Protein AF-A0ABD1BJR2-F1 (afdb_monomer_lite)

Secondary structure (DSSP, 8-state):
---EEEEEE--TT--EEEE-TTTTTTTSTT--EEEEEESEEEE--S---S-TT--EEEEES-EESSHHHHHHHHHT-TT--EEEEEEETTS---------TT--EEEEEEE-GGG-

Sequence (116 aa):
MLPTLDYDDYYFPNIGSLRFDQFCGRVFQTLVVLKLHGYILLKFADSPVCFLSLKSLHLNCVDFKNEESFATLLSACPVLEDLFLQRLCDVGHFLFSISVPSLQRLFLTMEQAYLC

InterPro domains:
  IPR013101 Phosphate response ubiquitin E3 ligase 1-like, LRR [PF07723] (53-78)
  IPR050232 F-box/LRR-repeat protein 13/AtMIF1-like [PTHR31900] (27-111)

pLDDT: mean 76.91, std 13.44, range [46.66, 96.44]

Radius of gyration: 13.63 Å; chains: 1; bounding box: 35×30×36 Å

Organism: NCBI:txid228776

Foldseek 3Di:
DQQEDAEEDADPPDAAEDEPAPPADPPQQRHAYYAYEYRHEYDYDDDAQRHANHAEYHAYQYDYPALVRVVVVLRNHQQHAYDHDEHEPVHDPHDHDRDHPNYNYYHYYYDYPVVD

Structure (mmCIF, N/CA/C/O backbone):
data_AF-A0ABD1BJR2-F1
#
_entry.id   AF-A0ABD1BJR2-F1
#
loop_
_atom_site.group_PDB
_atom_site.id
_atom_site.type_symbol
_atom_site.label_atom_id
_atom_site.label_alt_id
_atom_site.label_comp_id
_atom_site.label_asym_id
_atom_site.label_entity_id
_atom_site.label_seq_id
_atom_site.pdbx_PDB_ins_code
_atom_site.Cartn_x
_atom_site.Cartn_y
_atom_site.Cartn_z
_atom_site.occupancy
_atom_site.B_iso_or_equiv
_atom_site.auth_seq_id
_atom_site.auth_comp_id
_atom_site.auth_asym_id
_atom_site.auth_atom_id
_atom_site.pdbx_PDB_model_num
ATOM 1 N N . MET A 1 1 ? -18.332 -12.283 1.736 1.00 58.22 1 MET A N 1
ATOM 2 C CA . MET A 1 1 ? -17.258 -12.070 0.743 1.00 58.22 1 MET A CA 1
ATOM 3 C C . MET A 1 1 ? -16.631 -10.719 1.053 1.00 58.22 1 MET A C 1
ATOM 5 O O . MET A 1 1 ? -17.388 -9.773 1.230 1.00 58.22 1 MET A O 1
ATOM 9 N N . LEU A 1 2 ? -15.312 -10.643 1.257 1.00 73.75 2 LEU A N 1
ATOM 10 C CA . LEU A 1 2 ? -14.647 -9.367 1.553 1.00 73.75 2 LEU A CA 1
ATOM 11 C C . LEU A 1 2 ? -14.491 -8.556 0.257 1.00 73.75 2 LEU A C 1
ATOM 13 O O . LEU A 1 2 ? -14.168 -9.157 -0.772 1.00 73.75 2 LEU A O 1
ATOM 17 N N . PRO A 1 3 ? -14.690 -7.229 0.282 1.00 82.38 3 PRO A N 1
ATOM 18 C CA . PRO A 1 3 ? -14.449 -6.385 -0.881 1.00 82.38 3 PRO A CA 1
ATOM 19 C C . PRO A 1 3 ? -12.983 -6.493 -1.310 1.00 82.38 3 PRO A C 1
ATOM 21 O O . PRO A 1 3 ? -12.080 -6.096 -0.569 1.00 82.38 3 PRO A O 1
ATOM 24 N N . THR A 1 4 ? -12.766 -7.081 -2.485 1.00 85.81 4 THR A N 1
ATOM 25 C CA . THR A 1 4 ? -11.444 -7.380 -3.043 1.00 85.81 4 THR A CA 1
ATOM 26 C C . THR A 1 4 ? -11.362 -6.805 -4.446 1.00 85.81 4 THR A C 1
ATOM 28 O O . THR A 1 4 ? -12.292 -6.987 -5.232 1.00 85.81 4 THR A O 1
ATOM 31 N N . LEU A 1 5 ? -10.256 -6.131 -4.747 1.00 83.94 5 LEU A N 1
ATOM 32 C CA . LEU A 1 5 ? -9.903 -5.690 -6.089 1.00 83.94 5 LEU A CA 1
ATOM 33 C C . LEU A 1 5 ? -8.637 -6.439 -6.489 1.00 83.94 5 LEU A C 1
ATOM 35 O O . LEU A 1 5 ? -7.631 -6.350 -5.786 1.00 83.94 5 LEU A O 1
ATOM 39 N N . ASP A 1 6 ? -8.728 -7.178 -7.587 1.00 85.00 6 ASP A N 1
ATOM 40 C CA . ASP A 1 6 ? -7.628 -7.928 -8.184 1.00 85.00 6 ASP A CA 1
ATOM 41 C C . ASP A 1 6 ? -7.424 -7.378 -9.597 1.00 85.00 6 ASP A C 1
ATOM 43 O O . ASP A 1 6 ? -8.361 -7.392 -10.402 1.00 85.00 6 ASP A O 1
ATOM 47 N N . TYR A 1 7 ? -6.264 -6.777 -9.849 1.00 81.69 7 TYR A N 1
ATOM 48 C CA . TYR A 1 7 ? -5.929 -6.165 -11.131 1.00 81.69 7 TYR A CA 1
ATOM 49 C C . TYR A 1 7 ? -4.615 -6.744 -11.640 1.00 81.69 7 TYR A C 1
ATOM 51 O O . TYR A 1 7 ? -3.571 -6.571 -11.008 1.00 81.69 7 TYR A O 1
ATOM 59 N N . ASP A 1 8 ? -4.695 -7.371 -12.810 1.00 78.69 8 ASP A N 1
ATOM 60 C CA . ASP A 1 8 ? -3.593 -8.054 -13.473 1.00 78.69 8 ASP A CA 1
ATOM 61 C C . ASP A 1 8 ? -3.303 -7.378 -14.819 1.00 78.69 8 ASP A C 1
ATOM 63 O O . ASP A 1 8 ? -4.185 -7.289 -15.677 1.00 78.69 8 ASP A O 1
ATOM 67 N N . ASP A 1 9 ? -2.070 -6.914 -15.020 1.00 72.62 9 ASP A N 1
ATOM 68 C CA . ASP A 1 9 ? -1.640 -6.241 -16.251 1.00 72.62 9 ASP A CA 1
ATOM 69 C C . ASP A 1 9 ? -0.245 -6.701 -16.692 1.00 72.62 9 ASP A C 1
ATOM 71 O O . ASP A 1 9 ? 0.793 -6.135 -16.340 1.00 72.62 9 ASP A O 1
ATOM 75 N N . TYR A 1 10 ? -0.233 -7.785 -17.467 1.00 67.12 10 TYR A N 1
ATOM 76 C CA . TYR A 1 10 ? 0.974 -8.450 -17.968 1.00 67.12 10 TYR A CA 1
ATOM 77 C C . TYR A 1 10 ? 1.305 -8.094 -19.430 1.00 67.12 10 TYR A C 1
ATOM 79 O O . TYR A 1 10 ? 2.133 -8.756 -20.058 1.00 67.12 10 TYR A O 1
ATOM 87 N N . TYR A 1 11 ? 0.664 -7.075 -20.013 1.00 59.34 11 TYR A N 1
ATOM 88 C CA . TYR A 1 11 ? 0.844 -6.748 -21.430 1.00 59.34 11 TYR A CA 1
ATOM 89 C C . TYR A 1 11 ? 2.131 -5.947 -21.695 1.00 59.34 11 TYR A C 1
ATOM 91 O O . TYR A 1 11 ? 2.130 -4.721 -21.799 1.00 59.34 11 TYR A O 1
ATOM 99 N N . PHE A 1 12 ? 3.241 -6.656 -21.910 1.00 48.22 12 PHE A N 1
ATOM 100 C CA . PHE A 1 12 ? 4.451 -6.084 -22.514 1.00 48.22 12 PHE A CA 1
ATOM 101 C C . PHE A 1 12 ? 4.161 -5.510 -23.918 1.00 48.22 12 PHE A C 1
ATOM 103 O O . PHE A 1 12 ? 3.457 -6.157 -24.697 1.00 48.22 12 PHE A O 1
ATOM 110 N N . PRO A 1 13 ? 4.710 -4.341 -24.310 1.00 55.31 13 PRO A N 1
ATOM 111 C CA . PRO A 1 13 ? 5.670 -3.483 -23.608 1.00 55.31 13 PRO A CA 1
ATOM 112 C C . PRO A 1 13 ? 5.013 -2.293 -22.883 1.00 55.31 13 PRO A C 1
ATOM 114 O O . PRO A 1 13 ? 5.692 -1.325 -22.536 1.00 55.31 13 PRO A O 1
ATOM 117 N N . ASN A 1 14 ? 3.691 -2.305 -22.712 1.00 56.66 14 ASN A N 1
ATOM 118 C CA . ASN A 1 14 ? 2.974 -1.147 -22.204 1.00 56.66 14 ASN A CA 1
ATOM 119 C C . ASN A 1 14 ? 2.924 -1.212 -20.683 1.00 56.66 14 ASN A C 1
ATOM 121 O O . ASN A 1 14 ? 2.177 -1.994 -20.111 1.00 56.66 14 ASN A O 1
ATOM 125 N N . ILE A 1 15 ? 3.699 -0.349 -20.028 1.00 63.22 15 ILE A N 1
ATOM 126 C CA . ILE A 1 15 ? 3.538 -0.118 -18.594 1.00 63.22 15 ILE A CA 1
ATOM 127 C C . ILE A 1 15 ? 2.145 0.488 -18.383 1.00 63.22 15 ILE A C 1
ATOM 129 O O . ILE A 1 15 ? 1.900 1.646 -18.749 1.00 63.22 15 ILE A O 1
ATOM 133 N N . GLY A 1 16 ? 1.229 -0.290 -17.807 1.00 65.31 16 GLY A N 1
ATOM 134 C CA . GLY A 1 16 ? -0.086 0.191 -17.403 1.00 65.31 16 GLY A CA 1
ATOM 135 C C . GLY A 1 16 ? 0.073 1.316 -16.383 1.00 65.31 16 GLY A C 1
ATOM 136 O O . GLY A 1 16 ? 0.925 1.253 -15.501 1.00 65.31 16 GLY A O 1
ATOM 137 N N . SER A 1 17 ? -0.709 2.391 -16.484 1.00 71.50 17 SER A N 1
ATOM 138 C CA . SER A 1 17 ? -0.668 3.471 -15.490 1.00 71.50 17 SER A CA 1
ATOM 139 C C . SER A 1 17 ? -2.001 3.555 -14.770 1.00 71.50 17 SER A C 1
ATOM 141 O O . SER A 1 17 ? -2.990 4.018 -15.339 1.00 71.50 17 SER A O 1
ATOM 143 N N . LEU A 1 18 ? -2.009 3.148 -13.502 1.00 72.69 18 LEU A N 1
ATOM 144 C CA . LEU A 1 18 ? -3.157 3.332 -12.624 1.00 72.69 18 LEU A CA 1
ATOM 145 C C . LEU A 1 18 ? -3.020 4.663 -11.890 1.00 72.69 18 LEU A C 1
ATOM 147 O O . LEU A 1 18 ? -2.016 4.928 -11.219 1.00 72.69 18 LEU A O 1
ATOM 151 N N . ARG A 1 19 ? -4.049 5.504 -12.019 1.00 69.75 19 ARG A N 1
ATOM 152 C CA . ARG A 1 19 ? -4.186 6.719 -11.219 1.00 69.75 19 ARG A CA 1
ATOM 153 C C . ARG A 1 19 ? -5.318 6.546 -10.224 1.00 69.75 19 ARG A C 1
ATOM 155 O O . ARG A 1 19 ? -6.446 6.240 -10.602 1.00 69.75 19 ARG A O 1
ATOM 162 N N . PHE A 1 20 ? -5.004 6.780 -8.957 1.00 66.88 20 PHE A N 1
ATOM 163 C CA . PHE A 1 20 ? -5.986 6.787 -7.871 1.00 66.88 20 PHE A CA 1
ATOM 164 C C . PHE A 1 20 ? -6.509 8.202 -7.556 1.00 66.88 20 PHE A C 1
ATOM 166 O O . PHE A 1 20 ? -7.322 8.377 -6.651 1.00 66.88 20 PHE A O 1
ATOM 173 N N . ASP A 1 21 ? -6.078 9.196 -8.339 1.00 61.12 21 ASP A N 1
ATOM 174 C CA . ASP A 1 21 ? -6.381 10.627 -8.212 1.00 61.12 21 ASP A CA 1
ATOM 175 C C . ASP A 1 21 ? -7.876 10.972 -8.351 1.00 61.12 21 ASP A C 1
ATOM 177 O O . ASP A 1 21 ? -8.347 11.911 -7.718 1.00 61.12 21 ASP A O 1
ATOM 181 N N . GLN A 1 22 ? -8.642 10.209 -9.136 1.00 55.88 22 GLN A N 1
ATOM 182 C CA . GLN A 1 22 ? -10.044 10.538 -9.450 1.00 55.88 22 GLN A CA 1
ATOM 183 C C . GLN A 1 22 ? -11.094 9.792 -8.617 1.00 55.88 22 GLN A C 1
ATOM 185 O O . GLN A 1 22 ? -12.270 10.150 -8.649 1.00 55.88 22 GLN A O 1
ATOM 190 N N . PHE A 1 23 ? -10.698 8.767 -7.860 1.00 55.69 23 PHE A N 1
ATOM 191 C CA . PHE A 1 23 ? -11.639 7.842 -7.205 1.00 55.69 23 PHE A CA 1
ATOM 192 C C . PHE A 1 23 ? -11.521 7.814 -5.675 1.00 55.69 23 PHE A C 1
ATOM 194 O O . PHE A 1 23 ? -12.232 7.062 -4.995 1.00 55.69 23 PHE A O 1
ATOM 201 N N . CYS A 1 24 ? -10.634 8.640 -5.122 1.00 56.16 24 CYS A N 1
ATOM 202 C CA . CYS A 1 24 ? -10.373 8.689 -3.694 1.00 56.16 24 CYS A CA 1
ATOM 203 C C . CYS A 1 24 ? -11.574 9.284 -2.931 1.00 56.16 24 CYS A C 1
ATOM 205 O O . CYS A 1 24 ? -12.038 10.383 -3.226 1.00 56.16 24 CYS A O 1
ATOM 207 N N . GLY A 1 25 ? -12.101 8.531 -1.956 1.00 56.69 25 GLY A N 1
ATOM 208 C CA . GLY A 1 25 ? -13.097 9.017 -0.990 1.00 56.69 25 GLY A CA 1
ATOM 209 C C . GLY A 1 25 ? -14.479 8.353 -1.016 1.00 56.69 25 GLY A C 1
ATOM 210 O O . GLY A 1 25 ? -15.227 8.534 -0.064 1.00 56.69 25 GLY A O 1
ATOM 211 N N . ARG A 1 26 ? -14.844 7.558 -2.034 1.00 60.72 26 ARG A N 1
ATOM 212 C CA . ARG A 1 26 ? -16.120 6.794 -2.021 1.00 60.72 26 ARG A CA 1
ATOM 213 C C . ARG A 1 26 ? -16.003 5.342 -2.467 1.00 60.72 26 ARG A C 1
ATOM 215 O O . ARG A 1 26 ? -16.692 4.494 -1.917 1.00 60.72 26 ARG A O 1
ATOM 222 N N . VAL A 1 27 ? -15.142 5.049 -3.440 1.00 65.00 27 VAL A N 1
ATOM 223 C CA . VAL A 1 27 ? -15.089 3.714 -4.061 1.00 65.00 27 VAL A CA 1
ATOM 224 C C . VAL A 1 27 ? -14.263 2.734 -3.226 1.00 65.00 27 VAL A C 1
ATOM 226 O O . VAL A 1 27 ? -14.667 1.593 -3.035 1.00 65.00 27 VAL A O 1
ATOM 229 N N . PHE A 1 28 ? -13.139 3.189 -2.667 1.00 74.12 28 PHE A N 1
ATOM 230 C CA . PHE A 1 28 ? -12.175 2.312 -1.991 1.00 74.12 28 PHE A CA 1
ATOM 231 C C . PHE A 1 28 ? -12.281 2.296 -0.462 1.00 74.12 28 PHE A C 1
ATOM 233 O O . PHE A 1 28 ? -11.534 1.579 0.197 1.00 74.12 28 PHE A O 1
ATOM 240 N N . GLN A 1 29 ? -13.242 3.023 0.119 1.00 76.88 29 GLN A N 1
ATOM 241 C CA . GLN A 1 29 ? -13.415 3.077 1.577 1.00 76.88 29 GLN A CA 1
ATOM 242 C C . GLN A 1 29 ? -13.758 1.719 2.188 1.00 76.88 29 GLN A C 1
ATOM 244 O O . GLN A 1 29 ? -13.402 1.461 3.333 1.00 76.88 29 GLN A O 1
ATOM 249 N N . THR A 1 30 ? -14.456 0.865 1.440 1.00 85.44 30 THR A N 1
ATOM 250 C CA . THR A 1 30 ? -14.859 -0.476 1.879 1.00 85.44 30 THR A CA 1
ATOM 251 C C . THR A 1 30 ? -13.901 -1.559 1.399 1.00 85.44 30 THR A C 1
ATOM 253 O O . THR A 1 30 ? -14.067 -2.711 1.787 1.00 85.44 30 THR A O 1
ATOM 256 N N . LEU A 1 31 ? -12.912 -1.214 0.567 1.00 88.31 31 LEU A N 1
ATOM 257 C CA . LEU A 1 31 ? -11.960 -2.174 0.028 1.00 88.31 31 LEU A CA 1
ATOM 258 C C . LEU A 1 31 ? -11.096 -2.724 1.164 1.00 88.31 31 LEU A C 1
ATOM 260 O O . LEU A 1 31 ? -10.457 -1.956 1.879 1.00 88.31 31 LEU A O 1
ATOM 264 N N . VAL A 1 32 ? -11.087 -4.047 1.326 1.00 92.88 32 VAL A N 1
ATOM 265 C CA . VAL A 1 32 ? -10.338 -4.724 2.398 1.00 92.88 32 VAL A CA 1
ATOM 266 C C . VAL A 1 32 ? -9.054 -5.343 1.863 1.00 92.88 32 VAL A C 1
ATOM 268 O O . VAL A 1 32 ? -8.040 -5.349 2.562 1.00 92.88 32 VAL A O 1
ATOM 271 N N . VAL A 1 33 ? -9.091 -5.837 0.625 1.00 93.19 33 VAL A N 1
ATOM 272 C CA . VAL A 1 33 ? -7.954 -6.482 -0.034 1.00 93.19 33 VAL A CA 1
ATOM 273 C C . VAL A 1 33 ? -7.717 -5.830 -1.393 1.00 93.19 33 VAL A C 1
ATOM 275 O O . VAL A 1 33 ? -8.632 -5.752 -2.215 1.00 93.19 33 VAL A O 1
ATOM 278 N N . LEU A 1 34 ? -6.486 -5.386 -1.630 1.00 90.44 34 LEU A N 1
ATOM 279 C CA . LEU A 1 34 ? -6.034 -4.844 -2.907 1.00 90.44 34 LEU A CA 1
ATOM 280 C C . LEU A 1 34 ? -4.872 -5.693 -3.398 1.00 90.44 34 LEU A C 1
ATOM 282 O O . LEU A 1 34 ? -3.855 -5.809 -2.712 1.00 90.44 34 LEU A O 1
ATOM 286 N N . LYS A 1 35 ? -5.028 -6.260 -4.588 1.00 91.25 35 LYS A N 1
ATOM 287 C CA . LYS A 1 35 ? -3.973 -6.993 -5.267 1.00 91.25 35 LYS A CA 1
ATOM 288 C C . LYS A 1 35 ? -3.729 -6.381 -6.633 1.00 91.25 35 LYS A C 1
ATOM 290 O O . LYS A 1 35 ? -4.662 -6.187 -7.409 1.00 91.25 35 LYS A O 1
ATOM 295 N N . LEU A 1 36 ? -2.477 -6.029 -6.873 1.00 87.19 36 LEU A N 1
ATOM 296 C CA . LEU A 1 36 ? -2.001 -5.479 -8.127 1.00 87.19 36 LEU A CA 1
ATOM 297 C C . LEU A 1 36 ? -0.854 -6.361 -8.603 1.00 87.19 36 LEU A C 1
ATOM 299 O O . LEU A 1 36 ? 0.148 -6.496 -7.891 1.00 87.19 36 LEU A O 1
ATOM 303 N N . HIS A 1 37 ? -0.996 -6.934 -9.791 1.00 85.56 37 HIS A N 1
ATOM 304 C CA . HIS A 1 37 ? 0.028 -7.767 -10.398 1.00 85.56 37 HIS A CA 1
ATOM 305 C C . HIS A 1 37 ? 0.345 -7.285 -11.815 1.00 85.56 37 HIS A C 1
ATOM 307 O O . HIS A 1 37 ? -0.549 -6.996 -12.607 1.00 85.56 37 HIS A O 1
ATOM 313 N N . GLY A 1 38 ? 1.633 -7.206 -12.139 1.00 79.44 38 GLY A N 1
ATOM 314 C CA . GLY A 1 38 ? 2.119 -6.854 -13.471 1.00 79.44 38 GLY A CA 1
ATOM 315 C C . GLY A 1 38 ? 2.807 -5.491 -13.545 1.00 79.44 38 GLY A C 1
ATOM 316 O O . GLY A 1 38 ? 3.031 -4.836 -12.527 1.00 79.44 38 GLY A O 1
ATOM 317 N N . TYR A 1 39 ? 3.165 -5.077 -14.763 1.00 76.81 39 TYR A N 1
ATOM 318 C CA . TYR A 1 39 ? 4.034 -3.925 -15.048 1.00 76.81 39 TYR A CA 1
ATOM 319 C C . TYR A 1 39 ? 3.276 -2.603 -14.933 1.00 76.81 39 TYR A C 1
ATOM 321 O O . TYR A 1 39 ? 2.999 -1.923 -15.921 1.00 76.81 39 TYR A O 1
ATOM 329 N N . ILE A 1 40 ? 2.914 -2.243 -13.707 1.00 75.38 40 ILE A N 1
ATOM 330 C CA . ILE A 1 40 ? 2.032 -1.113 -13.431 1.00 75.38 40 ILE A CA 1
ATOM 331 C C . ILE A 1 40 ? 2.829 0.024 -12.802 1.00 75.38 40 ILE A C 1
ATOM 333 O O . ILE A 1 40 ? 3.446 -0.161 -11.758 1.00 75.38 40 ILE A O 1
ATOM 337 N N . LEU A 1 41 ? 2.742 1.226 -13.373 1.00 77.19 41 LEU A N 1
ATOM 338 C CA . LEU A 1 41 ? 3.227 2.454 -12.748 1.00 77.19 41 LEU A CA 1
ATOM 339 C C . LEU A 1 41 ? 2.100 3.142 -11.975 1.00 77.19 41 LEU A C 1
ATOM 341 O O . LEU A 1 41 ? 1.190 3.745 -12.566 1.00 77.19 41 LEU A O 1
ATOM 345 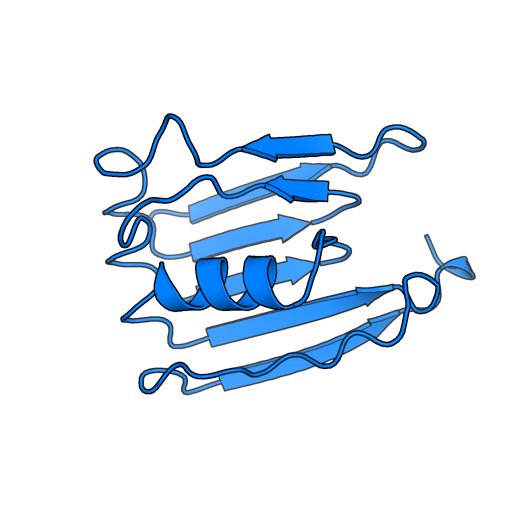N N . LEU A 1 42 ? 2.207 3.112 -10.648 1.00 76.00 42 LEU A N 1
ATOM 346 C CA . LEU A 1 42 ? 1.265 3.789 -9.763 1.00 76.00 42 LEU A CA 1
ATOM 347 C C . LEU A 1 42 ? 1.549 5.291 -9.676 1.00 76.00 42 LEU A C 1
ATOM 349 O O . LEU A 1 42 ? 2.676 5.719 -9.417 1.00 76.00 42 LEU A O 1
ATOM 353 N N . LYS A 1 43 ? 0.502 6.100 -9.877 1.00 73.19 43 LYS A N 1
ATOM 354 C CA . LYS A 1 43 ? 0.558 7.561 -9.743 1.00 73.19 43 LYS A CA 1
ATOM 355 C C . LYS A 1 43 ? -0.447 8.044 -8.704 1.00 73.19 43 LYS A C 1
ATOM 357 O O . LYS A 1 43 ? -1.650 7.808 -8.832 1.00 73.19 43 LYS A O 1
ATOM 362 N N . PHE A 1 44 ? 0.063 8.781 -7.723 1.00 68.25 44 PHE A N 1
ATOM 363 C CA . PHE A 1 44 ? -0.716 9.465 -6.697 1.00 68.25 44 PHE A CA 1
ATOM 364 C C . PHE A 1 44 ? -0.582 10.976 -6.916 1.00 68.25 44 PHE A C 1
ATOM 366 O O . PHE A 1 44 ? 0.525 11.467 -7.131 1.00 68.25 44 PHE A O 1
ATOM 373 N N . ALA A 1 45 ? -1.703 11.698 -6.914 1.00 58.47 45 ALA A N 1
ATOM 374 C CA . ALA A 1 45 ? -1.726 13.156 -6.869 1.00 58.47 45 ALA A CA 1
ATOM 375 C C . ALA A 1 45 ? -2.333 13.560 -5.523 1.00 58.47 45 ALA A C 1
ATOM 377 O O . ALA A 1 45 ? -3.401 13.058 -5.178 1.00 58.47 45 ALA A O 1
ATOM 378 N N . ASP A 1 46 ? -1.598 14.387 -4.778 1.00 55.16 46 ASP A N 1
ATOM 379 C CA . ASP A 1 46 ? -1.917 15.018 -3.489 1.00 55.16 46 ASP A CA 1
ATOM 380 C C . ASP A 1 46 ? -3.333 14.741 -2.957 1.00 55.16 46 ASP A C 1
ATOM 382 O O . ASP A 1 46 ? -4.272 15.503 -3.206 1.00 55.16 46 ASP A O 1
ATOM 386 N N . SER A 1 47 ? -3.530 13.632 -2.231 1.00 58.00 47 SER A N 1
ATOM 387 C CA . SER A 1 47 ? -4.822 13.408 -1.577 1.00 58.00 47 SER A CA 1
ATOM 388 C C . SER A 1 47 ? -4.865 12.364 -0.464 1.00 58.00 47 SER A C 1
ATOM 390 O O . SER A 1 47 ? -4.035 11.457 -0.415 1.00 58.00 47 SER A O 1
ATOM 392 N N . PRO A 1 48 ? -5.854 12.511 0.441 1.00 58.38 48 PRO A N 1
ATOM 393 C CA . PRO A 1 48 ? -5.875 11.954 1.776 1.00 58.38 48 PRO A CA 1
ATOM 394 C C . PRO A 1 48 ? -6.489 10.555 1.761 1.00 58.38 48 PRO A C 1
ATOM 396 O O . PRO A 1 48 ? -7.584 10.355 1.256 1.00 58.38 48 PRO A O 1
ATOM 399 N N . VAL A 1 49 ? -5.801 9.589 2.362 1.00 60.50 49 VAL A N 1
ATOM 400 C CA . VAL A 1 49 ? -6.394 8.371 2.935 1.00 60.50 49 VAL A CA 1
ATOM 401 C C . VAL A 1 49 ? -7.531 7.727 2.114 1.00 60.50 49 VAL A C 1
ATOM 403 O O . VAL A 1 49 ? -8.706 7.795 2.472 1.00 60.50 49 VAL A O 1
ATOM 406 N N . CYS A 1 50 ? -7.187 7.075 0.999 1.00 74.88 50 CYS A N 1
ATOM 407 C CA . CYS A 1 50 ? -8.171 6.442 0.108 1.00 74.88 50 CYS A CA 1
ATOM 408 C C . CYS A 1 50 ? -8.624 5.045 0.568 1.00 74.88 50 CYS A C 1
ATOM 410 O O . CYS A 1 50 ? -9.720 4.609 0.213 1.00 74.88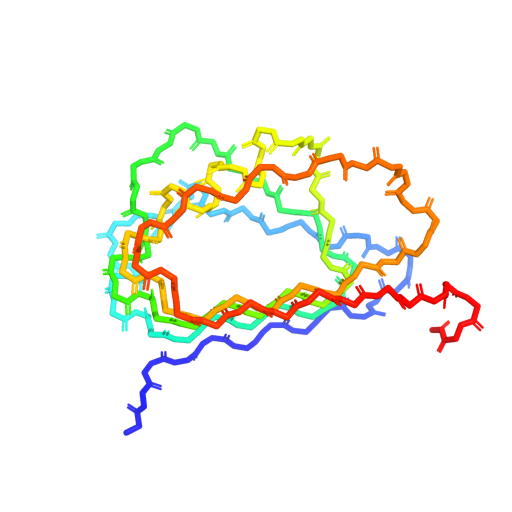 50 CYS A O 1
ATOM 412 N N . PHE A 1 51 ? -7.795 4.345 1.345 1.00 83.88 51 PHE A N 1
ATOM 413 C CA . PHE A 1 51 ? -7.908 2.913 1.630 1.00 83.88 51 PHE A CA 1
ATOM 414 C C . PHE A 1 51 ? -8.157 2.663 3.124 1.00 83.88 51 PHE A C 1
ATOM 416 O O . PHE A 1 51 ? -7.442 1.924 3.796 1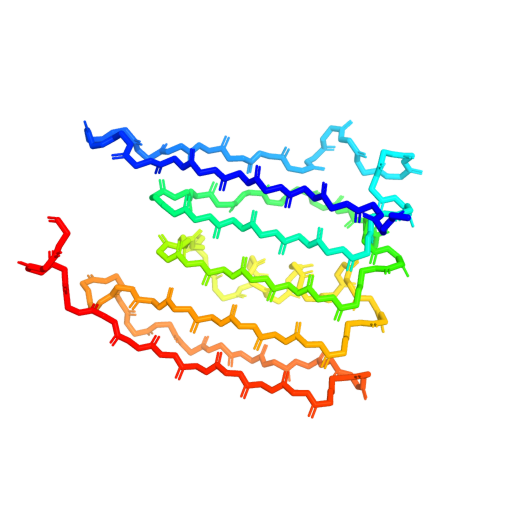.00 83.88 51 PHE A O 1
ATOM 423 N N . LEU A 1 52 ? -9.194 3.314 3.658 1.00 86.00 52 LEU A N 1
ATOM 424 C CA . LEU A 1 52 ? -9.494 3.358 5.096 1.00 86.00 52 LEU A CA 1
ATOM 425 C C . LEU A 1 52 ? -9.787 1.996 5.741 1.00 86.00 52 LEU A C 1
ATOM 427 O O . LEU A 1 52 ? -9.576 1.858 6.941 1.00 86.00 52 LEU A O 1
ATOM 431 N N . SER A 1 53 ? -10.275 1.018 4.973 1.00 90.44 53 SER A N 1
ATOM 432 C CA . SER A 1 53 ? -10.575 -0.340 5.461 1.00 90.44 53 SER A CA 1
ATOM 433 C C . SER A 1 53 ? -9.589 -1.394 4.955 1.00 90.44 53 SER A C 1
ATOM 435 O O . SER A 1 53 ? -9.806 -2.587 5.178 1.00 90.44 53 SER A O 1
ATOM 437 N N . LEU A 1 54 ? -8.535 -0.975 4.250 1.00 92.38 54 LEU A N 1
ATOM 438 C CA . LEU A 1 54 ? -7.629 -1.895 3.584 1.00 92.38 54 LEU A CA 1
ATOM 439 C C . LEU A 1 54 ? -6.712 -2.553 4.606 1.00 92.38 54 LEU A C 1
ATOM 441 O O . LEU A 1 54 ? -5.887 -1.892 5.229 1.00 92.38 54 LEU A O 1
ATOM 445 N N . LYS A 1 55 ? -6.867 -3.867 4.745 1.00 94.88 55 LYS A N 1
ATOM 446 C CA . LYS A 1 55 ? -6.080 -4.699 5.657 1.00 94.88 55 LYS A CA 1
ATOM 447 C C . LYS A 1 55 ? -4.960 -5.428 4.942 1.00 94.88 55 LYS A C 1
ATOM 449 O O . LYS A 1 55 ? -3.952 -5.717 5.569 1.00 94.88 55 LYS A O 1
ATOM 454 N N . SER A 1 56 ? -5.123 -5.715 3.654 1.00 95.44 56 SER A N 1
ATOM 455 C CA . SER A 1 56 ? -4.163 -6.504 2.890 1.00 95.44 56 SER A CA 1
ATOM 456 C C . SER A 1 56 ? -3.849 -5.847 1.550 1.00 95.44 56 SER A C 1
ATOM 458 O O . SER A 1 56 ? -4.751 -5.547 0.762 1.00 95.44 56 SER A O 1
ATOM 460 N N . LEU A 1 57 ? -2.556 -5.624 1.314 1.00 93.62 57 LEU A N 1
ATOM 461 C CA . LEU A 1 57 ? -2.005 -5.009 0.113 1.00 93.62 57 LEU A CA 1
ATOM 462 C C . LEU A 1 57 ? -0.969 -5.945 -0.511 1.00 93.62 57 LEU A C 1
ATOM 464 O O . LEU A 1 57 ? 0.054 -6.251 0.101 1.00 93.62 57 LEU A O 1
ATOM 468 N N . HIS A 1 58 ? -1.237 -6.383 -1.738 1.00 93.31 58 HIS A N 1
ATOM 469 C CA . HIS A 1 58 ? -0.356 -7.240 -2.522 1.00 93.31 58 HIS A CA 1
ATOM 470 C C . HIS A 1 58 ? 0.096 -6.505 -3.777 1.00 93.31 58 HIS A C 1
ATOM 472 O O . HIS A 1 58 ? -0.724 -6.077 -4.588 1.00 93.31 58 HIS A O 1
ATOM 478 N N . LEU A 1 59 ? 1.407 -6.370 -3.923 1.00 89.50 59 LEU A N 1
ATOM 479 C CA . LEU A 1 59 ? 2.050 -5.661 -5.015 1.00 89.50 59 LEU A CA 1
ATOM 480 C C . LEU A 1 59 ? 3.057 -6.605 -5.665 1.00 89.50 59 LEU A C 1
ATOM 482 O O . LEU A 1 59 ? 4.100 -6.889 -5.078 1.00 89.50 59 LEU A O 1
ATOM 486 N N . ASN A 1 60 ? 2.745 -7.097 -6.860 1.00 87.50 60 ASN A N 1
ATOM 487 C CA . ASN A 1 60 ? 3.626 -7.972 -7.624 1.00 87.50 60 ASN A CA 1
ATOM 488 C C . ASN A 1 60 ? 4.037 -7.315 -8.940 1.00 87.50 60 ASN A C 1
ATOM 490 O O . ASN A 1 60 ? 3.179 -6.953 -9.737 1.00 87.50 60 ASN A O 1
ATOM 494 N N . CYS A 1 61 ? 5.342 -7.164 -9.168 1.00 80.88 61 CYS A N 1
ATOM 495 C CA . CYS A 1 61 ? 5.901 -6.513 -10.358 1.00 80.88 61 CYS A CA 1
ATOM 496 C C . CYS A 1 61 ? 5.457 -5.048 -10.550 1.00 80.88 61 CYS A C 1
ATOM 498 O O . CYS A 1 61 ? 5.675 -4.466 -11.609 1.00 80.88 61 CYS A O 1
ATOM 500 N N . VAL A 1 62 ? 4.894 -4.430 -9.506 1.00 80.38 62 VAL A N 1
ATOM 501 C CA . VAL A 1 62 ? 4.418 -3.043 -9.522 1.00 80.38 62 VAL A CA 1
ATOM 502 C C . VAL A 1 62 ? 5.585 -2.079 -9.357 1.00 80.38 62 VAL A C 1
ATOM 504 O O . VAL A 1 62 ? 6.428 -2.236 -8.460 1.00 80.38 62 VAL A O 1
ATOM 507 N N . ASP A 1 63 ? 5.596 -1.042 -10.192 1.00 79.44 63 ASP A N 1
ATOM 508 C CA . ASP A 1 63 ? 6.597 0.006 -10.161 1.00 79.44 63 ASP A CA 1
ATOM 509 C C . ASP A 1 63 ? 6.101 1.342 -9.596 1.00 79.44 63 ASP A C 1
ATOM 511 O O . ASP A 1 63 ? 4.934 1.734 -9.707 1.00 79.44 63 ASP A O 1
ATOM 515 N N . PHE A 1 64 ? 7.036 2.052 -8.971 1.00 78.00 64 PHE A N 1
ATOM 516 C CA . PHE A 1 64 ? 6.811 3.324 -8.304 1.00 78.00 64 PHE A CA 1
ATOM 517 C C . PHE A 1 64 ? 7.742 4.366 -8.901 1.00 78.00 64 PHE A C 1
ATOM 519 O O . PHE A 1 64 ? 8.924 4.116 -9.113 1.00 78.00 64 PHE A O 1
ATOM 526 N N . LYS A 1 65 ? 7.221 5.574 -9.126 1.00 77.25 65 LYS A N 1
ATOM 527 C CA . LYS A 1 65 ? 8.015 6.674 -9.687 1.00 77.25 65 LYS A CA 1
ATOM 528 C C . LYS A 1 65 ? 9.211 7.044 -8.797 1.00 77.25 65 LYS A C 1
ATOM 530 O O . LYS A 1 65 ? 10.256 7.440 -9.305 1.00 77.25 65 LYS A O 1
ATOM 535 N N . ASN A 1 66 ? 9.021 7.002 -7.482 1.00 77.62 66 ASN A N 1
ATOM 536 C CA . ASN A 1 66 ? 10.015 7.329 -6.463 1.00 77.62 66 ASN A CA 1
ATOM 537 C C . ASN A 1 66 ? 9.598 6.730 -5.105 1.00 77.62 66 ASN A C 1
ATOM 539 O O . ASN A 1 66 ? 8.477 6.239 -4.955 1.00 77.62 66 ASN A O 1
ATOM 543 N N . GLU A 1 67 ? 10.488 6.804 -4.112 1.00 80.25 67 GLU A N 1
ATOM 544 C CA . GLU A 1 67 ? 10.210 6.367 -2.734 1.00 80.25 67 GLU A CA 1
ATOM 545 C C . GLU A 1 67 ? 8.997 7.096 -2.130 1.00 80.25 67 GLU A C 1
ATOM 547 O O . GLU A 1 67 ? 8.152 6.471 -1.491 1.00 80.25 67 GLU A O 1
ATOM 552 N N . GLU A 1 68 ? 8.856 8.397 -2.401 1.00 80.62 68 GLU A N 1
ATOM 553 C CA . GLU A 1 68 ? 7.725 9.203 -1.924 1.00 80.62 68 GLU A CA 1
ATOM 554 C C . GLU A 1 68 ? 6.380 8.629 -2.382 1.00 80.62 68 GLU A C 1
ATOM 556 O O . GLU A 1 68 ? 5.450 8.557 -1.587 1.00 80.62 68 GLU A O 1
ATOM 561 N N . SER A 1 69 ? 6.282 8.139 -3.623 1.00 80.19 69 SER A N 1
ATOM 562 C CA . SER A 1 69 ? 5.052 7.535 -4.157 1.00 80.19 69 SER A CA 1
ATOM 563 C C . SER A 1 69 ? 4.647 6.283 -3.378 1.00 80.19 69 SER A C 1
ATOM 565 O O . SER A 1 69 ? 3.461 6.060 -3.137 1.00 80.19 69 SER A O 1
ATOM 567 N N . PHE A 1 70 ? 5.624 5.470 -2.971 1.00 82.69 70 PHE A N 1
ATOM 568 C CA . PHE A 1 70 ? 5.373 4.295 -2.141 1.00 82.69 70 PHE A CA 1
ATOM 569 C C . PHE A 1 70 ? 4.954 4.698 -0.722 1.00 82.69 70 PHE A C 1
ATOM 571 O O . PHE A 1 70 ? 3.966 4.182 -0.197 1.00 82.69 70 PHE A O 1
ATOM 578 N N . ALA A 1 71 ? 5.631 5.684 -0.130 1.00 84.56 71 ALA A N 1
ATOM 579 C CA . ALA A 1 71 ? 5.259 6.222 1.175 1.00 84.56 71 ALA A CA 1
ATOM 580 C C . ALA A 1 71 ? 3.842 6.832 1.172 1.00 84.56 71 ALA A C 1
ATOM 582 O O . ALA A 1 71 ? 3.081 6.623 2.118 1.00 84.56 71 ALA A O 1
ATOM 583 N N . THR A 1 72 ? 3.450 7.529 0.099 1.00 83.00 72 THR A N 1
ATOM 584 C CA . THR A 1 72 ? 2.090 8.058 -0.088 1.00 83.00 72 THR A CA 1
ATOM 585 C C . THR A 1 72 ? 1.043 6.945 -0.185 1.00 83.00 72 THR A C 1
ATOM 587 O O . THR A 1 72 ? -0.040 7.079 0.379 1.00 83.00 72 THR A O 1
ATOM 590 N N . LEU A 1 73 ? 1.345 5.824 -0.851 1.00 84.75 73 LEU A N 1
ATOM 591 C CA . LEU A 1 73 ? 0.442 4.668 -0.873 1.00 84.75 73 LEU A CA 1
ATOM 592 C C . LEU A 1 73 ? 0.236 4.098 0.537 1.00 84.75 73 LEU A C 1
ATOM 594 O O . LEU A 1 73 ? -0.898 3.841 0.941 1.00 84.75 73 LEU A O 1
ATOM 598 N N . LEU A 1 74 ? 1.316 3.930 1.300 1.00 87.19 74 LEU A N 1
ATOM 599 C CA . LEU A 1 74 ? 1.232 3.402 2.661 1.00 87.19 74 LEU A CA 1
ATOM 600 C C . LEU A 1 74 ? 0.479 4.348 3.605 1.00 87.19 74 LEU A C 1
ATOM 602 O O . LEU A 1 74 ? -0.357 3.891 4.384 1.00 87.19 74 LEU A O 1
ATOM 606 N N . SER A 1 75 ? 0.694 5.663 3.496 1.00 84.75 75 SER A N 1
ATOM 607 C CA . SER A 1 75 ? -0.051 6.647 4.293 1.00 84.75 75 SER A CA 1
ATOM 608 C C . SER A 1 75 ? -1.545 6.677 3.951 1.00 84.75 75 SER A C 1
ATOM 610 O O . SER A 1 75 ? -2.365 7.070 4.783 1.00 84.75 75 SER A O 1
ATOM 612 N N . ALA A 1 76 ? -1.923 6.197 2.761 1.00 84.00 76 ALA A N 1
ATOM 613 C CA . ALA A 1 76 ? -3.314 6.061 2.367 1.00 84.00 76 ALA A CA 1
ATOM 614 C C . ALA A 1 76 ? -4.034 4.846 2.994 1.00 84.00 76 ALA A C 1
ATOM 616 O O . ALA A 1 76 ? -5.261 4.763 2.873 1.00 84.00 76 ALA A O 1
ATOM 617 N N . CYS A 1 77 ? -3.305 3.943 3.666 1.00 89.19 77 CYS A N 1
ATOM 618 C CA . CYS A 1 77 ? -3.791 2.667 4.207 1.00 89.19 77 CYS A CA 1
ATOM 619 C C . CYS A 1 77 ? -3.570 2.572 5.740 1.00 89.19 77 CYS A C 1
ATOM 621 O O . CYS A 1 77 ? -2.703 1.829 6.201 1.00 89.19 77 CYS A O 1
ATOM 623 N N . PRO A 1 78 ? -4.331 3.304 6.575 1.00 88.38 78 PRO A N 1
ATOM 624 C CA . PRO A 1 78 ? -4.029 3.458 8.005 1.00 88.38 78 PRO A CA 1
ATOM 625 C C . PRO A 1 78 ? -4.227 2.183 8.842 1.00 88.38 78 PRO A C 1
ATOM 627 O O . PRO A 1 78 ? -3.661 2.060 9.928 1.00 88.38 78 PRO A O 1
ATOM 630 N N . VAL A 1 79 ? -5.028 1.231 8.360 1.00 92.31 79 VAL A N 1
ATOM 631 C CA . VAL A 1 79 ? -5.355 -0.029 9.057 1.00 92.31 79 VAL A CA 1
ATOM 632 C C . VAL A 1 79 ? -4.723 -1.253 8.388 1.00 92.31 79 VAL A C 1
ATOM 634 O O . VAL A 1 79 ? -5.198 -2.370 8.578 1.00 92.31 79 VAL A O 1
ATOM 637 N N . LEU A 1 80 ? -3.682 -1.043 7.581 1.00 94.44 80 LEU A N 1
ATOM 638 C CA . LEU A 1 80 ? -3.024 -2.108 6.839 1.00 94.44 80 LEU A CA 1
ATOM 639 C C . LEU A 1 80 ? -2.318 -3.083 7.790 1.00 94.44 80 LEU A C 1
ATOM 641 O O . LEU A 1 80 ? -1.418 -2.701 8.529 1.00 94.44 80 LEU A O 1
ATOM 645 N N . GLU A 1 81 ? -2.715 -4.351 7.733 1.00 96.38 81 GLU A N 1
ATOM 646 C CA . GLU A 1 81 ? -2.192 -5.441 8.563 1.00 96.38 81 GLU A CA 1
ATOM 647 C C . GLU A 1 81 ? -1.169 -6.285 7.780 1.00 96.38 81 GLU A C 1
ATOM 649 O O . GLU A 1 81 ? -0.173 -6.728 8.353 1.00 96.38 81 GLU A O 1
ATOM 654 N N . ASP A 1 82 ? -1.370 -6.452 6.468 1.00 96.44 82 ASP A N 1
ATOM 655 C CA . ASP A 1 82 ? -0.577 -7.326 5.604 1.00 96.44 82 ASP A CA 1
ATOM 656 C C . ASP A 1 82 ? -0.031 -6.590 4.385 1.00 96.44 82 ASP A C 1
ATOM 658 O O . ASP A 1 82 ? -0.794 -6.073 3.566 1.00 96.44 82 ASP A O 1
ATOM 662 N N . LEU A 1 83 ? 1.289 -6.625 4.220 1.00 94.81 83 LEU A N 1
ATOM 663 C CA . LEU A 1 83 ? 1.972 -6.088 3.049 1.00 94.81 83 LEU A CA 1
ATOM 664 C C . LEU A 1 83 ? 2.797 -7.180 2.370 1.00 94.81 83 LEU A C 1
ATOM 666 O O . LEU A 1 83 ? 3.749 -7.705 2.949 1.00 94.81 83 LEU A O 1
ATOM 670 N N . PHE A 1 84 ? 2.450 -7.483 1.122 1.00 92.75 84 PHE A N 1
ATOM 671 C CA . PHE A 1 84 ? 3.257 -8.289 0.216 1.00 92.75 84 PHE A CA 1
ATOM 672 C C . PHE A 1 84 ? 3.805 -7.404 -0.902 1.00 92.75 84 PHE A C 1
ATOM 674 O O . PHE A 1 84 ? 3.039 -6.750 -1.612 1.00 92.75 84 PHE A O 1
ATOM 681 N N . LEU A 1 85 ? 5.124 -7.408 -1.067 1.00 88.69 85 LEU A N 1
ATOM 682 C CA . LEU A 1 85 ? 5.823 -6.673 -2.110 1.00 88.69 85 LEU A CA 1
ATOM 683 C C . LEU A 1 85 ? 6.816 -7.600 -2.819 1.00 88.69 85 LEU A C 1
ATOM 685 O O . LEU A 1 85 ? 7.769 -8.095 -2.215 1.00 88.69 85 LEU A O 1
ATOM 689 N N . GLN A 1 86 ? 6.600 -7.797 -4.114 1.00 86.81 86 GLN A N 1
ATOM 690 C CA . GLN A 1 86 ? 7.500 -8.499 -5.021 1.00 86.81 86 GLN A CA 1
ATOM 691 C C . GLN A 1 86 ? 8.001 -7.523 -6.083 1.00 86.81 86 GLN A C 1
ATOM 693 O O . GLN A 1 86 ? 7.213 -6.924 -6.820 1.00 86.81 86 GLN A O 1
ATOM 698 N N . ARG A 1 87 ? 9.322 -7.336 -6.134 1.00 76.75 87 ARG A N 1
ATOM 699 C CA . ARG A 1 87 ? 9.993 -6.397 -7.044 1.00 76.75 87 ARG A CA 1
ATOM 700 C C . ARG A 1 87 ? 10.793 -7.144 -8.101 1.00 76.75 87 ARG A C 1
ATOM 702 O O . ARG A 1 87 ? 11.354 -8.201 -7.828 1.00 76.75 87 ARG A O 1
ATOM 709 N N . LEU A 1 88 ? 10.904 -6.537 -9.277 1.00 72.62 88 LEU A N 1
ATOM 710 C CA . LEU A 1 88 ? 11.795 -7.000 -10.335 1.00 72.62 88 LEU A CA 1
ATOM 711 C C . LEU A 1 88 ? 13.207 -6.439 -10.125 1.00 72.62 88 LEU A C 1
ATOM 713 O O . LEU A 1 88 ? 13.366 -5.248 -9.846 1.00 72.62 88 LEU A O 1
ATOM 717 N N . CYS A 1 89 ? 14.226 -7.288 -10.277 1.00 60.38 89 CYS A N 1
ATOM 718 C CA . CYS A 1 89 ? 15.633 -6.940 -10.037 1.00 60.38 89 CYS A CA 1
ATOM 719 C C . CYS A 1 89 ? 16.174 -5.790 -10.908 1.00 60.38 89 CYS A C 1
ATOM 721 O O . CYS A 1 89 ? 17.133 -5.137 -10.501 1.00 60.38 89 CYS A O 1
ATOM 723 N N . ASP A 1 90 ? 15.565 -5.520 -12.063 1.00 61.19 90 ASP A N 1
ATOM 724 C CA . ASP A 1 90 ? 16.099 -4.567 -13.046 1.00 61.19 90 ASP A CA 1
ATOM 725 C C . ASP A 1 90 ? 15.710 -3.106 -12.764 1.00 61.19 90 ASP A C 1
ATOM 727 O O . ASP A 1 90 ? 16.245 -2.182 -13.380 1.00 61.19 90 ASP A O 1
ATOM 731 N N . VAL A 1 91 ? 14.803 -2.865 -11.812 1.00 58.56 91 VAL A N 1
ATOM 732 C CA . VAL A 1 91 ? 14.210 -1.542 -11.578 1.00 58.56 91 VAL A CA 1
ATOM 733 C C . VAL A 1 91 ? 14.793 -0.879 -10.334 1.00 58.56 91 VAL A C 1
ATOM 735 O O . VAL A 1 91 ? 14.067 -0.632 -9.375 1.00 58.56 91 VAL A O 1
ATOM 738 N N . GLY A 1 92 ? 16.102 -0.603 -10.368 1.00 56.00 92 GLY A N 1
ATOM 739 C CA . GLY A 1 92 ? 16.811 0.284 -9.436 1.00 56.00 92 GLY A CA 1
ATOM 740 C C . GLY A 1 92 ? 16.754 -0.091 -7.945 1.00 56.00 92 GLY A C 1
ATOM 741 O O . GLY A 1 92 ? 15.787 -0.626 -7.411 1.00 56.00 92 GLY A O 1
ATOM 742 N N . HIS A 1 93 ? 17.807 0.234 -7.201 1.00 57.84 93 HIS A N 1
ATOM 743 C CA . HIS A 1 93 ? 17.789 0.076 -5.746 1.00 57.84 93 HIS A CA 1
ATOM 744 C C . HIS A 1 93 ? 16.985 1.219 -5.111 1.00 57.84 93 HIS A C 1
ATOM 746 O O . HIS A 1 93 ? 17.556 2.223 -4.694 1.00 57.84 93 HIS A O 1
ATOM 752 N N . PHE A 1 94 ? 15.661 1.090 -5.050 1.00 62.44 94 PHE A N 1
ATOM 753 C CA . PHE A 1 94 ? 14.850 1.971 -4.213 1.00 62.44 94 PHE A CA 1
ATOM 754 C C . PHE A 1 94 ? 14.906 1.472 -2.773 1.00 62.44 94 PHE A C 1
ATOM 756 O O . PHE A 1 94 ? 14.547 0.329 -2.480 1.00 62.44 94 PHE A O 1
ATOM 763 N N . LEU A 1 95 ? 15.380 2.331 -1.873 1.00 69.88 95 LEU A N 1
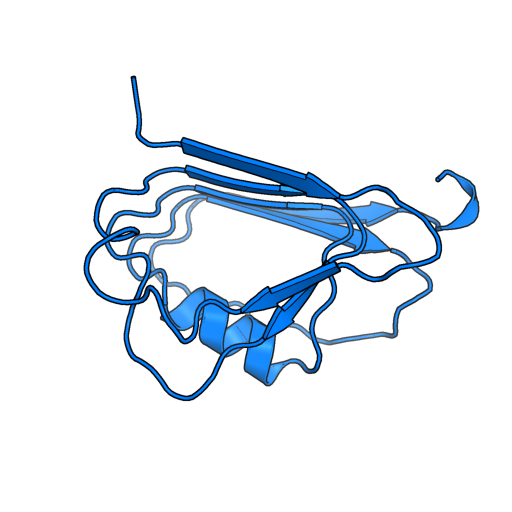ATOM 764 C CA . LEU A 1 95 ? 15.145 2.139 -0.453 1.00 69.88 95 LEU A CA 1
ATOM 765 C C . LEU A 1 95 ? 13.669 2.465 -0.203 1.00 69.88 95 LEU A C 1
ATOM 767 O O . LEU A 1 95 ? 13.178 3.482 -0.686 1.00 69.88 95 LEU A O 1
ATOM 771 N N . PHE A 1 96 ? 12.957 1.599 0.509 1.00 75.50 96 PHE A N 1
ATOM 772 C CA . PHE A 1 96 ? 11.576 1.860 0.897 1.00 75.50 96 PHE A CA 1
ATOM 773 C C . PHE A 1 96 ? 11.500 1.979 2.412 1.00 75.50 96 PHE A C 1
ATOM 775 O O . PHE A 1 96 ? 11.816 1.029 3.130 1.00 75.50 96 PHE A O 1
ATOM 782 N N . SER A 1 97 ? 11.042 3.128 2.900 1.00 79.88 97 SER A N 1
ATOM 783 C CA . SER A 1 97 ? 10.633 3.269 4.293 1.00 79.88 97 SER A CA 1
ATOM 784 C C . SER A 1 97 ? 9.188 2.795 4.473 1.00 79.88 97 SER A C 1
ATOM 786 O O . SER A 1 97 ? 8.257 3.344 3.882 1.00 79.88 97 SER A O 1
ATOM 788 N N . ILE A 1 98 ? 8.989 1.762 5.295 1.00 84.56 98 ILE A N 1
ATOM 789 C CA . ILE A 1 98 ? 7.661 1.248 5.652 1.00 84.56 98 ILE A CA 1
ATOM 790 C C . ILE A 1 98 ? 7.311 1.786 7.040 1.00 84.56 98 ILE A C 1
ATOM 792 O O . ILE A 1 98 ? 7.811 1.292 8.048 1.00 84.56 98 ILE A O 1
ATOM 796 N N . SER A 1 99 ? 6.445 2.799 7.091 1.00 82.94 99 SER A N 1
ATOM 797 C CA . SER A 1 99 ? 5.965 3.401 8.342 1.00 82.94 99 SER A CA 1
ATOM 798 C C . SER A 1 99 ? 4.453 3.225 8.468 1.00 82.94 99 SER A C 1
ATOM 800 O O . SER A 1 99 ? 3.670 4.116 8.143 1.00 82.94 99 SER A O 1
ATOM 802 N N . VAL A 1 100 ? 4.042 2.028 8.895 1.00 86.81 100 VAL A N 1
ATOM 803 C CA . VAL A 1 100 ? 2.634 1.642 9.065 1.00 86.81 100 VAL A CA 1
ATOM 804 C C . VAL A 1 100 ? 2.477 0.951 10.424 1.00 86.81 100 VAL A C 1
ATOM 806 O O . VAL A 1 100 ? 2.814 -0.224 10.550 1.00 86.81 100 VAL A O 1
ATOM 809 N N . PRO A 1 101 ? 1.988 1.652 11.464 1.00 87.38 101 PRO A N 1
ATOM 810 C CA . PRO A 1 101 ? 1.931 1.109 12.826 1.00 87.38 101 PRO A CA 1
ATOM 811 C C . PRO A 1 101 ? 1.007 -0.104 12.999 1.00 87.38 101 PRO A C 1
ATOM 813 O O . PRO A 1 101 ? 1.154 -0.855 13.957 1.00 87.38 101 PRO A O 1
ATOM 816 N N . SER A 1 102 ? 0.035 -0.273 12.102 1.00 92.06 102 SER A N 1
ATOM 817 C CA . SER A 1 102 ? -0.936 -1.372 12.098 1.00 92.06 102 SER A CA 1
ATOM 818 C C . SER A 1 102 ? -0.406 -2.660 11.460 1.00 92.0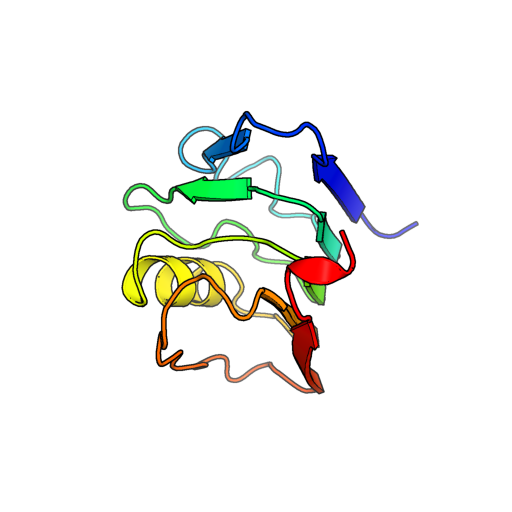6 102 SER A C 1
ATOM 820 O O . SER A 1 102 ? -1.060 -3.698 11.578 1.00 92.06 102 SER A O 1
ATOM 822 N N . LEU A 1 103 ? 0.774 -2.614 10.828 1.00 95.44 103 LEU A N 1
ATOM 823 C CA . LEU A 1 103 ? 1.316 -3.729 10.063 1.00 95.44 103 LEU A CA 1
ATOM 824 C C . LEU A 1 103 ? 1.714 -4.891 10.979 1.00 95.44 103 LEU A C 1
ATOM 826 O O . LEU A 1 103 ? 2.523 -4.742 11.893 1.00 95.44 103 LEU A O 1
ATOM 830 N N . GLN A 1 104 ? 1.167 -6.069 10.699 1.00 96.06 104 GLN A N 1
ATOM 831 C CA . GLN A 1 104 ? 1.427 -7.309 11.429 1.00 96.06 104 GLN A CA 1
ATOM 832 C C . GLN A 1 104 ? 2.288 -8.274 10.617 1.00 96.06 104 GLN A C 1
ATOM 834 O O . GLN A 1 104 ? 3.082 -9.024 11.187 1.00 96.06 104 GLN A O 1
ATOM 839 N N . ARG A 1 105 ? 2.130 -8.278 9.288 1.00 95.62 105 ARG A N 1
ATOM 840 C CA . ARG A 1 105 ? 2.838 -9.190 8.387 1.00 95.62 105 ARG A CA 1
ATOM 841 C C . ARG A 1 105 ? 3.456 -8.428 7.223 1.00 95.62 105 ARG A C 1
ATOM 843 O O . ARG A 1 105 ? 2.785 -7.674 6.522 1.00 95.62 105 ARG A O 1
ATOM 850 N N . LEU A 1 106 ? 4.744 -8.675 7.010 1.00 93.50 106 LEU A N 1
ATOM 851 C CA . LEU A 1 106 ? 5.528 -8.106 5.924 1.00 93.50 106 LEU A CA 1
ATOM 852 C C . LEU A 1 106 ? 6.195 -9.230 5.132 1.00 93.50 106 LEU A C 1
ATOM 854 O O . LEU A 1 106 ? 6.922 -10.044 5.699 1.00 93.50 106 LEU A O 1
ATOM 858 N N . PHE A 1 107 ? 5.980 -9.234 3.822 1.00 91.44 107 PHE A N 1
ATOM 859 C CA . PHE A 1 107 ? 6.608 -10.155 2.885 1.00 91.44 107 PHE A CA 1
ATOM 860 C C . PHE A 1 107 ? 7.282 -9.357 1.774 1.00 91.44 107 PHE A C 1
ATOM 862 O O . PHE A 1 107 ? 6.618 -8.632 1.037 1.00 91.44 107 PHE A O 1
ATOM 869 N N . LEU A 1 108 ? 8.601 -9.501 1.661 1.00 87.81 108 LEU A N 1
ATOM 870 C CA . LEU A 1 108 ? 9.418 -8.847 0.643 1.00 87.81 108 LEU A CA 1
ATOM 871 C C . LEU A 1 108 ? 10.115 -9.920 -0.190 1.00 87.81 108 LEU A C 1
ATOM 873 O O . LEU A 1 108 ? 10.812 -10.771 0.363 1.00 87.81 108 LEU A O 1
ATOM 877 N N . THR A 1 109 ? 9.934 -9.883 -1.506 1.00 85.31 109 THR A N 1
ATOM 878 C CA . THR A 1 109 ? 10.584 -10.816 -2.435 1.00 85.31 109 THR A CA 1
ATOM 879 C C . THR A 1 109 ? 11.125 -10.082 -3.657 1.00 85.31 109 THR A C 1
ATOM 881 O O . THR A 1 109 ? 10.656 -9.002 -4.022 1.00 85.31 109 THR A O 1
ATOM 884 N N . MET A 1 110 ? 12.156 -10.659 -4.265 1.00 76.81 110 MET A N 1
ATOM 885 C CA . MET A 1 110 ? 12.806 -10.133 -5.462 1.00 76.81 110 MET A CA 1
ATOM 886 C C . MET A 1 110 ? 12.751 -11.226 -6.525 1.00 76.81 110 MET A C 1
ATOM 888 O O . MET A 1 110 ? 13.156 -12.356 -6.251 1.00 76.81 110 MET A O 1
ATOM 892 N N . GLU A 1 111 ? 12.270 -10.897 -7.717 1.00 71.38 111 GLU A N 1
ATOM 893 C CA . GLU A 1 111 ? 12.245 -11.802 -8.862 1.00 71.38 111 GLU A CA 1
ATOM 894 C C . GLU A 1 111 ? 13.146 -11.261 -9.975 1.00 71.38 111 GLU A C 1
ATOM 896 O O . GLU A 1 111 ? 13.187 -10.060 -10.257 1.00 71.38 111 GLU A O 1
ATOM 901 N N . GLN A 1 112 ? 13.924 -12.153 -10.586 1.00 59.72 112 GLN A N 1
ATOM 902 C CA . GLN A 1 112 ? 14.791 -11.792 -11.699 1.00 59.72 112 GLN A CA 1
ATOM 903 C C . GLN A 1 112 ? 13.942 -11.616 -12.960 1.00 59.72 112 GLN A C 1
ATOM 905 O O . GLN A 1 112 ? 13.167 -12.503 -13.306 1.00 59.72 112 GLN A O 1
ATOM 910 N N . ALA A 1 113 ? 14.136 -10.509 -13.679 1.00 56.53 113 ALA A N 1
ATOM 911 C CA . ALA A 1 113 ? 13.347 -10.165 -14.864 1.00 56.53 113 ALA A CA 1
ATOM 912 C C . ALA A 1 113 ? 13.461 -11.179 -16.023 1.00 56.53 113 ALA A C 1
ATOM 914 O O . ALA A 1 113 ? 12.663 -11.136 -16.949 1.00 56.53 113 ALA A O 1
ATOM 915 N N . TYR A 1 114 ? 14.421 -12.112 -15.969 1.00 52.94 114 TYR A N 1
ATOM 916 C CA . TYR A 1 114 ? 14.616 -13.167 -16.972 1.00 52.94 114 TYR A CA 1
ATOM 917 C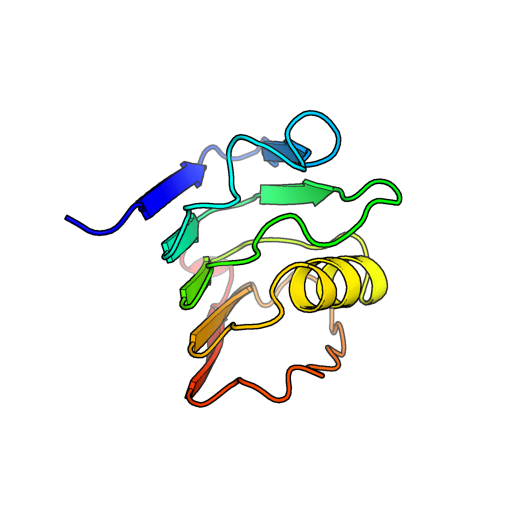 C . TYR A 1 114 ? 13.586 -14.312 -16.902 1.00 52.94 114 TYR A C 1
ATOM 919 O O . TYR A 1 114 ? 13.648 -15.218 -17.732 1.00 52.94 114 TYR A O 1
ATOM 927 N N . LEU A 1 115 ? 12.703 -14.325 -15.896 1.00 49.09 115 LEU A N 1
ATOM 928 C CA . LEU A 1 115 ? 11.700 -15.377 -15.677 1.00 49.09 115 LEU A CA 1
ATOM 929 C C . LEU A 1 115 ? 10.255 -14.937 -15.989 1.00 49.09 115 LEU A C 1
ATOM 931 O O . LEU A 1 115 ? 9.336 -15.717 -15.739 1.00 49.09 115 LEU A O 1
ATOM 935 N N . CYS A 1 116 ? 10.055 -13.737 -16.549 1.00 46.66 116 CYS A N 1
ATOM 936 C CA . CYS A 1 116 ? 8.753 -13.232 -17.001 1.00 46.66 116 CYS A CA 1
ATOM 937 C C . CYS A 1 116 ? 8.625 -13.260 -18.529 1.00 46.66 116 CYS A C 1
ATOM 939 O O . CYS A 1 116 ? 9.571 -12.805 -19.211 1.00 46.66 116 CYS A O 1
#